Protein AF-A0A1H4HSU6-F1 (afdb_monomer_lite)

Secondary structure (DSSP, 8-state):
--HHHHHHHHHHHHHTT-HHHHHHHHHHH-HHHHHHHHHTS-HHHHHHHHHHS-HHHHHHHHHHS-HHHHHHHH-S--------

Foldseek 3Di:
DDLVVLLVQLVVCLVVLPLPSLVVSCVVVHLQSSLVSLLVDDLVSVVSNLVSYDPVVSVVNVVNHPVVSVVVVVVPDDDDPDDD

Radius of gyration: 14.09 Å; chains: 1; bounding box: 23×26×50 Å

Structure (mmCIF, N/CA/C/O backbone):
data_AF-A0A1H4HSU6-F1
#
_entry.id   AF-A0A1H4HSU6-F1
#
loop_
_atom_site.group_PDB
_atom_site.id
_atom_site.type_symbol
_atom_site.label_atom_id
_atom_site.label_alt_id
_atom_site.label_comp_id
_atom_site.label_asym_id
_atom_site.label_entity_id
_atom_site.label_seq_id
_atom_site.pdbx_PDB_ins_code
_atom_site.Cartn_x
_atom_site.Cartn_y
_atom_site.Cartn_z
_atom_site.occupancy
_atom_site.B_iso_or_equiv
_atom_site.auth_seq_id
_atom_site.auth_comp_id
_atom_site.auth_asym_id
_atom_site.auth_atom_id
_atom_site.pdbx_PDB_model_num
ATOM 1 N N . MET A 1 1 ? 11.239 13.549 -8.884 1.00 46.50 1 MET A N 1
ATOM 2 C CA . MET A 1 1 ? 9.789 13.498 -9.186 1.00 46.50 1 MET A CA 1
ATOM 3 C C . MET A 1 1 ? 9.046 13.106 -7.917 1.00 46.50 1 MET A C 1
ATOM 5 O O . MET A 1 1 ? 9.454 12.172 -7.244 1.00 46.50 1 MET A O 1
ATOM 9 N N . ASN A 1 2 ? 8.067 13.918 -7.515 1.00 60.16 2 ASN A N 1
ATOM 10 C CA . ASN A 1 2 ? 7.650 14.078 -6.119 1.00 60.16 2 ASN A CA 1
ATOM 11 C C . ASN A 1 2 ? 6.653 13.004 -5.658 1.00 60.16 2 ASN A C 1
ATOM 13 O O . ASN A 1 2 ? 5.578 12.893 -6.241 1.00 60.16 2 ASN A O 1
ATOM 17 N N . GLN A 1 3 ? 6.948 12.324 -4.541 1.00 64.56 3 GLN A N 1
ATOM 18 C CA . GLN A 1 3 ? 6.033 11.426 -3.803 1.00 64.56 3 GLN A CA 1
ATOM 19 C C . GLN A 1 3 ? 4.596 11.978 -3.692 1.00 64.56 3 GLN A C 1
ATOM 21 O O . GLN A 1 3 ? 3.628 11.231 -3.778 1.00 64.56 3 GLN A O 1
ATOM 26 N N . LYS A 1 4 ? 4.454 13.306 -3.581 1.00 71.06 4 LYS A N 1
ATOM 27 C CA . LYS A 1 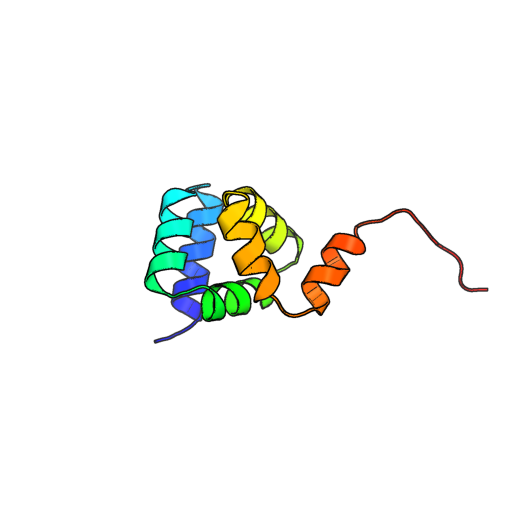4 ? 3.173 14.031 -3.526 1.00 71.06 4 LYS A CA 1
ATOM 28 C C . LYS A 1 4 ? 2.249 13.760 -4.725 1.00 71.06 4 LYS A C 1
ATOM 30 O O . LYS A 1 4 ? 1.032 13.702 -4.550 1.00 71.06 4 LYS A O 1
ATOM 35 N N . HIS A 1 5 ? 2.805 13.596 -5.927 1.00 78.88 5 HIS A N 1
ATOM 36 C CA . HIS A 1 5 ? 2.013 13.331 -7.131 1.00 78.88 5 HIS A CA 1
ATOM 37 C C . HIS A 1 5 ? 1.444 11.910 -7.097 1.00 78.88 5 HIS A C 1
ATOM 39 O O . HIS A 1 5 ? 0.239 11.728 -7.248 1.00 78.88 5 HIS A O 1
ATOM 45 N N . LEU A 1 6 ? 2.283 10.928 -6.748 1.00 79.38 6 LEU A N 1
ATOM 46 C CA . LEU A 1 6 ? 1.857 9.546 -6.530 1.00 79.38 6 LEU A CA 1
ATOM 47 C C . LEU A 1 6 ? 0.764 9.454 -5.456 1.00 79.38 6 LEU A C 1
ATOM 49 O O . LEU A 1 6 ? -0.258 8.821 -5.698 1.00 79.38 6 LEU A O 1
ATOM 53 N N . SER A 1 7 ? 0.919 10.131 -4.313 1.00 80.12 7 SER A N 1
ATOM 54 C CA . SER A 1 7 ? -0.107 10.166 -3.261 1.00 80.12 7 SER A CA 1
ATOM 55 C C . SER A 1 7 ? -1.448 10.713 -3.773 1.00 80.12 7 SER A C 1
ATOM 57 O O . SER A 1 7 ? -2.506 10.180 -3.449 1.00 80.12 7 SER A O 1
ATOM 59 N N . THR A 1 8 ? -1.422 11.763 -4.593 1.00 83.81 8 THR A N 1
ATOM 60 C CA . THR A 1 8 ? -2.644 12.384 -5.130 1.00 83.81 8 THR A CA 1
ATOM 61 C C . THR A 1 8 ? -3.352 11.462 -6.126 1.00 83.81 8 THR A C 1
ATOM 63 O O . THR A 1 8 ? -4.566 11.259 -6.024 1.00 83.81 8 THR A O 1
ATOM 66 N N . CYS A 1 9 ? -2.596 10.834 -7.031 1.00 83.38 9 CYS A N 1
ATOM 67 C CA . CYS A 1 9 ? -3.130 9.849 -7.971 1.00 83.38 9 CYS A CA 1
ATOM 68 C C . CYS A 1 9 ? -3.672 8.607 -7.253 1.00 83.38 9 CYS A C 1
ATOM 70 O O . CYS A 1 9 ? -4.775 8.162 -7.564 1.00 83.38 9 CYS A O 1
ATOM 72 N N . LEU A 1 10 ? -2.960 8.092 -6.241 1.00 81.44 10 LEU A N 1
ATOM 73 C CA . LEU A 1 10 ? -3.448 6.987 -5.410 1.00 81.44 10 LEU A CA 1
ATOM 74 C C . LEU A 1 10 ? -4.769 7.354 -4.740 1.00 81.44 10 LEU A C 1
ATOM 76 O O . LEU A 1 10 ? -5.693 6.552 -4.742 1.00 81.44 10 LEU A O 1
ATOM 80 N N . ARG A 1 11 ? -4.877 8.560 -4.173 1.00 82.56 11 ARG A N 1
ATOM 81 C CA . ARG A 1 11 ? -6.071 8.962 -3.420 1.00 82.56 11 ARG A CA 1
ATOM 82 C C . ARG A 1 11 ? -7.285 9.021 -4.337 1.00 82.56 11 ARG A C 1
ATOM 84 O O . ARG A 1 11 ? -8.345 8.543 -3.953 1.00 82.56 11 ARG A O 1
ATOM 91 N N . SER A 1 12 ? -7.103 9.556 -5.540 1.00 85.94 12 SER A N 1
ATOM 92 C CA . SER A 1 12 ? -8.150 9.601 -6.562 1.00 85.94 12 SER A CA 1
ATOM 93 C C . SER A 1 12 ? -8.539 8.189 -7.002 1.00 85.94 12 SER A C 1
ATOM 95 O O . SER A 1 12 ? -9.713 7.838 -6.965 1.00 85.94 12 SER A O 1
ATOM 97 N N . ALA A 1 13 ? -7.559 7.322 -7.276 1.00 85.06 13 ALA A N 1
ATOM 98 C CA . ALA A 1 13 ? -7.814 5.933 -7.651 1.00 85.06 13 ALA A CA 1
ATOM 99 C C . ALA A 1 13 ? -8.527 5.125 -6.547 1.00 85.06 13 ALA A C 1
ATOM 101 O O . ALA A 1 13 ? -9.360 4.275 -6.860 1.00 85.06 13 ALA A O 1
ATOM 102 N N . LEU A 1 14 ? -8.236 5.391 -5.267 1.00 82.12 14 LEU A N 1
ATOM 103 C CA . LEU A 1 14 ? -8.952 4.800 -4.131 1.00 82.12 14 LEU A CA 1
ATOM 104 C C . LEU A 1 14 ? -10.370 5.362 -3.990 1.00 82.12 14 LEU A C 1
ATOM 106 O O . LEU A 1 14 ? -11.307 4.590 -3.803 1.00 82.12 14 LEU A O 1
ATOM 110 N N . ALA A 1 15 ? -10.540 6.682 -4.118 1.00 84.12 15 ALA A N 1
ATOM 111 C CA . ALA A 1 15 ? -11.847 7.334 -4.051 1.00 84.12 15 ALA A CA 1
ATOM 112 C C . ALA A 1 15 ? -12.786 6.829 -5.158 1.00 84.12 15 ALA A C 1
ATOM 114 O O . ALA A 1 15 ? -13.949 6.532 -4.901 1.00 84.12 15 ALA A O 1
ATOM 115 N N . GLU A 1 16 ? -12.256 6.647 -6.367 1.00 86.56 16 GLU A N 1
ATOM 116 C CA . GLU A 1 16 ? -12.975 6.064 -7.501 1.00 86.56 16 GLU A CA 1
ATOM 117 C C . GLU A 1 16 ? -13.035 4.526 -7.462 1.00 86.56 16 GLU A C 1
ATOM 119 O O . GLU A 1 16 ? -13.604 3.912 -8.364 1.00 86.56 16 GLU A O 1
ATOM 124 N N . ARG A 1 17 ? -12.427 3.886 -6.451 1.00 79.69 17 ARG A N 1
ATOM 125 C CA . ARG A 1 17 ? -12.304 2.424 -6.315 1.00 79.69 17 ARG A CA 1
ATOM 126 C C . ARG A 1 17 ? -11.851 1.741 -7.611 1.00 79.69 17 ARG A C 1
ATOM 128 O O . ARG A 1 17 ? -12.400 0.714 -8.005 1.00 79.69 17 ARG A O 1
ATOM 135 N N . ARG A 1 18 ? -10.837 2.301 -8.280 1.00 83.69 18 ARG A N 1
ATOM 136 C CA . ARG A 1 18 ? -10.281 1.788 -9.543 1.00 83.69 18 ARG A CA 1
ATOM 137 C C . ARG A 1 18 ? -9.043 0.918 -9.293 1.00 83.69 18 ARG A C 1
ATOM 139 O O . ARG A 1 18 ? -7.921 1.429 -9.341 1.00 83.69 18 ARG A O 1
ATOM 146 N N . PRO A 1 19 ? -9.186 -0.409 -9.110 1.00 80.06 19 PRO A N 1
ATOM 147 C CA . PRO A 1 19 ? -8.044 -1.295 -8.875 1.00 80.06 19 PRO A CA 1
ATOM 148 C C . PRO A 1 19 ? -7.069 -1.330 -10.060 1.00 80.06 19 PRO A C 1
ATOM 150 O O . PRO A 1 19 ? -5.872 -1.520 -9.860 1.00 80.06 19 PRO A O 1
ATOM 153 N N . ALA A 1 20 ? -7.553 -1.101 -11.287 1.00 83.56 20 ALA A N 1
ATOM 154 C CA . ALA A 1 20 ? -6.713 -1.023 -12.481 1.00 83.56 20 ALA A CA 1
ATOM 155 C C . ALA A 1 20 ? -5.726 0.156 -12.416 1.00 83.56 20 ALA A C 1
ATOM 157 O O . ALA A 1 20 ? -4.533 -0.045 -12.617 1.00 83.56 20 ALA A O 1
ATOM 158 N N . ALA A 1 21 ? -6.199 1.349 -12.039 1.00 85.44 21 ALA A N 1
ATOM 159 C CA . ALA A 1 21 ? -5.361 2.542 -11.908 1.00 85.44 21 ALA A CA 1
ATOM 160 C C . ALA A 1 21 ? -4.344 2.408 -10.763 1.00 85.44 21 ALA A C 1
ATOM 162 O O . ALA A 1 21 ? -3.180 2.768 -10.918 1.00 85.44 21 ALA A O 1
ATOM 163 N N . VAL A 1 22 ? -4.750 1.820 -9.628 1.00 82.00 22 VAL A N 1
ATOM 164 C CA . VAL A 1 22 ? -3.825 1.501 -8.522 1.00 82.00 22 VAL A CA 1
ATOM 165 C C . VAL A 1 22 ? -2.738 0.529 -8.986 1.00 82.00 22 VAL A C 1
ATOM 167 O O . VAL A 1 22 ? -1.574 0.671 -8.612 1.00 82.00 22 VAL A O 1
ATOM 170 N N . ARG A 1 23 ? -3.104 -0.453 -9.820 1.00 81.44 23 ARG A N 1
ATOM 171 C CA . ARG A 1 23 ? -2.161 -1.433 -10.359 1.00 81.44 23 ARG A CA 1
ATOM 172 C C . ARG A 1 23 ? -1.171 -0.801 -11.329 1.00 81.44 23 ARG A C 1
ATOM 174 O O . ARG A 1 23 ? 0.010 -1.092 -11.195 1.00 81.44 23 ARG A O 1
ATOM 181 N N . GLU A 1 24 ? -1.634 0.059 -12.231 1.00 85.06 24 GLU A N 1
ATOM 182 C CA . GLU A 1 24 ? -0.780 0.824 -13.151 1.00 85.06 24 GLU A CA 1
ATOM 183 C C . GLU A 1 24 ? 0.192 1.730 -12.395 1.00 85.06 24 GLU A C 1
ATOM 185 O O . GLU A 1 24 ? 1.385 1.712 -12.670 1.00 85.06 24 GLU A O 1
ATOM 190 N N . LEU A 1 25 ? -0.282 2.450 -11.372 1.00 82.12 25 LEU A N 1
ATOM 191 C CA . LEU A 1 25 ? 0.578 3.282 -10.523 1.00 82.12 25 LEU A CA 1
ATOM 192 C C . LEU A 1 25 ? 1.661 2.455 -9.820 1.00 82.12 25 LEU A C 1
ATOM 194 O O . LEU A 1 25 ? 2.805 2.893 -9.722 1.00 82.12 25 LEU A O 1
ATOM 198 N N . LEU A 1 26 ? 1.311 1.261 -9.340 1.00 81.19 26 LEU A N 1
ATOM 199 C CA . LEU A 1 26 ? 2.255 0.349 -8.698 1.00 81.19 26 LEU A CA 1
ATOM 200 C C . LEU A 1 26 ? 3.254 -0.261 -9.690 1.00 81.19 26 LEU A C 1
ATOM 202 O O . LEU A 1 26 ? 4.404 -0.473 -9.321 1.00 81.19 26 LEU A O 1
ATOM 206 N N . ASP A 1 27 ? 2.828 -0.540 -10.920 1.00 83.88 27 ASP A N 1
ATOM 207 C CA . ASP A 1 27 ? 3.690 -1.041 -11.996 1.00 83.88 27 ASP A CA 1
ATOM 208 C C . ASP A 1 27 ? 4.678 0.039 -12.461 1.00 83.88 27 ASP A C 1
ATOM 210 O O . ASP A 1 27 ? 5.878 -0.200 -12.551 1.00 83.88 27 ASP A O 1
ATOM 214 N N . HIS A 1 28 ? 4.175 1.261 -12.646 1.00 85.38 28 HIS A N 1
ATOM 215 C CA . HIS A 1 28 ? 4.929 2.398 -13.161 1.00 85.38 28 HIS A CA 1
ATOM 216 C C . HIS A 1 28 ? 5.924 2.972 -12.144 1.00 85.38 28 HIS A C 1
ATOM 218 O O . HIS A 1 28 ? 7.048 3.317 -12.499 1.00 85.38 28 HIS A O 1
ATOM 224 N N . HIS A 1 29 ? 5.530 3.090 -10.871 1.00 82.00 29 HIS A N 1
ATOM 225 C CA . HIS A 1 29 ? 6.400 3.642 -9.826 1.00 82.00 29 HIS A CA 1
ATOM 226 C C . HIS A 1 29 ? 7.172 2.575 -9.045 1.00 82.00 29 HIS A C 1
ATOM 228 O O . HIS A 1 29 ? 8.202 2.883 -8.448 1.00 82.00 29 HIS A O 1
ATOM 234 N N . GLY A 1 30 ? 6.695 1.331 -9.033 1.00 80.62 30 GLY A N 1
ATOM 235 C CA . GLY A 1 30 ? 7.283 0.240 -8.267 1.00 80.62 30 GLY A CA 1
ATOM 236 C C . GLY A 1 30 ? 6.778 0.140 -6.822 1.00 80.62 30 GLY A C 1
ATOM 237 O O . GLY A 1 30 ? 6.176 1.050 -6.247 1.00 80.62 30 GLY A O 1
ATOM 238 N N . LEU A 1 31 ? 7.054 -1.012 -6.206 1.00 81.50 31 LEU A N 1
ATOM 239 C CA . LEU A 1 31 ? 6.529 -1.402 -4.890 1.00 81.50 31 LEU A CA 1
ATOM 240 C C . LEU A 1 31 ? 7.043 -0.536 -3.729 1.00 81.50 31 LEU A C 1
ATOM 242 O O . LEU A 1 31 ? 6.294 -0.257 -2.797 1.00 81.50 31 LEU A O 1
ATOM 246 N N . VAL A 1 32 ? 8.309 -0.116 -3.773 1.00 80.12 32 VAL A N 1
ATOM 247 C CA . VAL A 1 32 ? 8.978 0.617 -2.682 1.00 80.12 32 VAL A CA 1
ATOM 248 C C . VAL A 1 32 ? 8.415 2.034 -2.484 1.00 80.12 32 VAL A C 1
ATOM 250 O O . VAL A 1 32 ? 7.962 2.331 -1.375 1.00 80.12 32 VAL A O 1
ATOM 253 N N . PRO A 1 33 ? 8.375 2.917 -3.505 1.00 79.88 33 PRO A N 1
ATOM 254 C CA . PRO A 1 33 ? 7.800 4.254 -3.337 1.00 79.88 33 PRO A CA 1
ATOM 255 C C . PRO A 1 33 ? 6.294 4.202 -3.065 1.00 79.88 33 PRO A C 1
ATOM 257 O O . PRO A 1 33 ? 5.791 5.015 -2.290 1.00 79.88 33 PRO A O 1
ATOM 260 N N . PHE A 1 34 ? 5.592 3.203 -3.612 1.00 81.56 34 PHE A N 1
ATOM 261 C CA . PHE A 1 34 ? 4.183 2.944 -3.320 1.00 81.56 34 PHE A CA 1
ATOM 262 C C . PHE A 1 34 ? 3.955 2.600 -1.840 1.00 81.56 34 PHE A C 1
ATOM 264 O O . PHE A 1 34 ? 3.123 3.224 -1.180 1.00 81.56 34 PHE A O 1
ATOM 271 N N . ALA A 1 35 ? 4.726 1.656 -1.289 1.00 80.94 35 ALA A N 1
ATOM 272 C CA . ALA A 1 35 ? 4.656 1.287 0.124 1.00 80.94 35 ALA A CA 1
ATOM 273 C C . ALA A 1 35 ? 5.037 2.460 1.041 1.00 80.94 35 ALA A C 1
ATOM 275 O O . ALA A 1 35 ? 4.379 2.680 2.054 1.00 80.94 35 ALA A O 1
ATOM 276 N N . SER A 1 36 ? 6.051 3.246 0.668 1.00 80.00 36 SER A N 1
ATOM 277 C CA . SER A 1 36 ? 6.463 4.442 1.413 1.00 80.00 36 SER A CA 1
ATOM 278 C C . SER A 1 36 ? 5.387 5.537 1.406 1.00 80.00 36 SER A C 1
ATOM 280 O O . SER A 1 36 ? 5.118 6.142 2.441 1.00 80.00 36 SER A O 1
ATOM 282 N N . ALA A 1 37 ? 4.714 5.759 0.274 1.00 80.25 37 ALA A N 1
ATOM 283 C CA . ALA A 1 37 ? 3.615 6.719 0.187 1.00 80.25 37 ALA A CA 1
ATOM 284 C C . ALA A 1 37 ? 2.379 6.266 0.977 1.00 80.25 37 ALA A C 1
ATOM 286 O O . ALA A 1 37 ? 1.740 7.091 1.626 1.00 80.25 37 ALA A O 1
ATOM 287 N N . LEU A 1 38 ? 2.075 4.963 0.965 1.00 78.50 38 LEU A N 1
ATOM 288 C CA . LEU A 1 38 ? 1.048 4.379 1.828 1.00 78.50 38 LEU A CA 1
ATOM 289 C C . LEU A 1 38 ? 1.420 4.486 3.307 1.00 78.50 38 LEU A C 1
ATOM 291 O O . LEU A 1 38 ? 0.544 4.721 4.131 1.00 78.50 38 LEU A O 1
ATOM 295 N N . ALA A 1 39 ? 2.702 4.354 3.651 1.00 76.56 39 ALA A N 1
ATOM 296 C CA . ALA A 1 39 ? 3.150 4.453 5.034 1.00 76.56 39 ALA A CA 1
ATOM 297 C C . ALA A 1 39 ? 2.971 5.851 5.641 1.00 76.56 39 ALA A C 1
ATOM 299 O O . ALA A 1 39 ? 2.881 5.984 6.857 1.00 76.56 39 ALA A O 1
ATOM 300 N N . ALA A 1 40 ? 2.872 6.885 4.803 1.00 79.12 40 ALA A N 1
ATOM 301 C CA . ALA A 1 40 ? 2.531 8.237 5.233 1.00 79.12 40 ALA A CA 1
ATOM 302 C C . ALA A 1 40 ? 1.025 8.430 5.507 1.00 79.12 40 ALA A C 1
ATOM 304 O O . ALA A 1 40 ? 0.612 9.517 5.912 1.00 79.12 40 ALA A O 1
ATOM 305 N N . TRP A 1 41 ? 0.183 7.430 5.227 1.00 79.56 41 TRP A N 1
ATOM 306 C CA . TRP A 1 41 ? -1.273 7.508 5.360 1.00 79.56 41 TRP A CA 1
ATOM 307 C C . TRP A 1 41 ? -1.784 6.703 6.553 1.00 79.56 41 TRP A C 1
ATOM 309 O O . TRP A 1 41 ? -1.108 5.822 7.075 1.00 79.56 41 TRP A O 1
ATOM 319 N N . SER A 1 42 ? -3.017 6.991 6.982 1.00 76.75 42 SER A N 1
ATOM 320 C CA . SER A 1 42 ? -3.644 6.272 8.091 1.00 76.75 42 SER A CA 1
ATOM 321 C C . SER A 1 42 ? -3.791 4.776 7.781 1.00 76.75 42 SER A C 1
ATOM 323 O O . SER A 1 42 ? -4.150 4.417 6.653 1.00 76.75 42 SER A O 1
ATOM 325 N N . PRO A 1 43 ? -3.643 3.894 8.784 1.00 73.56 43 PRO A N 1
ATOM 326 C CA . PRO A 1 43 ? -3.693 2.444 8.592 1.00 73.56 43 PRO A CA 1
ATOM 327 C C . PRO A 1 43 ? -5.010 1.956 7.976 1.00 73.56 43 PRO A C 1
ATOM 329 O O . PRO A 1 43 ? -5.018 0.994 7.211 1.00 73.56 43 PRO A O 1
ATOM 332 N N . ARG A 1 44 ? -6.124 2.665 8.216 1.00 76.12 44 ARG A N 1
ATOM 333 C CA . ARG A 1 44 ? -7.416 2.391 7.563 1.00 76.12 44 ARG A CA 1
ATOM 334 C C . ARG A 1 44 ? -7.362 2.557 6.043 1.00 76.12 44 ARG A C 1
ATOM 336 O O . ARG A 1 44 ? -7.875 1.708 5.324 1.00 76.12 44 ARG A O 1
ATOM 343 N N . VAL A 1 45 ? -6.714 3.615 5.554 1.00 77.69 45 VAL A N 1
ATOM 344 C CA . VAL A 1 45 ? -6.570 3.878 4.112 1.00 77.69 45 VAL A CA 1
ATOM 345 C C . VAL A 1 45 ? -5.615 2.866 3.485 1.00 77.69 45 VAL A C 1
ATOM 347 O O . VAL A 1 45 ? -5.877 2.357 2.399 1.00 77.69 45 VAL A O 1
ATOM 350 N N . VAL A 1 46 ? -4.542 2.502 4.196 1.00 78.94 46 VAL A N 1
ATOM 351 C CA . VAL A 1 46 ? -3.648 1.412 3.778 1.00 78.94 46 VAL A CA 1
ATOM 352 C C . VAL A 1 46 ? -4.419 0.097 3.683 1.00 78.94 46 VAL A C 1
ATOM 354 O O . VAL A 1 46 ? -4.263 -0.652 2.719 1.00 78.94 46 VAL A O 1
ATOM 357 N N . ALA A 1 47 ? -5.286 -0.189 4.653 1.00 78.75 47 ALA A N 1
ATOM 358 C CA . ALA A 1 47 ? -6.088 -1.397 4.656 1.00 78.75 47 ALA A CA 1
ATOM 359 C C . ALA A 1 47 ? -7.077 -1.462 3.483 1.00 78.75 47 ALA A C 1
ATOM 361 O O . ALA A 1 47 ? -7.190 -2.534 2.884 1.00 78.75 47 ALA A O 1
ATOM 362 N N . ASP A 1 48 ? -7.725 -0.341 3.157 1.00 80.44 48 ASP A N 1
ATOM 363 C CA . ASP A 1 48 ? -8.638 -0.182 2.019 1.00 80.44 48 ASP A CA 1
ATOM 364 C C . ASP A 1 48 ? -7.905 -0.356 0.679 1.00 80.44 48 ASP A C 1
ATOM 366 O O . ASP A 1 48 ? -8.273 -1.208 -0.131 1.00 80.44 48 ASP A O 1
ATOM 370 N N . ALA A 1 49 ? -6.762 0.317 0.509 1.00 77.94 49 ALA A N 1
ATOM 371 C CA . ALA A 1 49 ? -5.910 0.168 -0.669 1.00 77.94 49 ALA A CA 1
ATOM 372 C C . ALA A 1 49 ? -5.458 -1.283 -0.886 1.00 77.94 49 ALA A C 1
ATOM 374 O O . ALA A 1 49 ? -5.538 -1.815 -1.994 1.00 77.94 49 ALA A O 1
ATOM 375 N N . LEU A 1 50 ? -5.034 -1.958 0.187 1.00 78.94 50 LEU A N 1
ATOM 376 C CA . LEU A 1 50 ? -4.665 -3.375 0.157 1.00 78.94 50 LEU A CA 1
ATOM 377 C C . LEU A 1 50 ? -5.859 -4.310 -0.090 1.00 78.94 50 LEU A C 1
ATOM 379 O O . LEU A 1 50 ? -5.637 -5.473 -0.424 1.00 78.94 50 LEU A O 1
ATOM 383 N N . SER A 1 51 ? -7.097 -3.857 0.121 1.00 81.69 51 SER A N 1
ATOM 3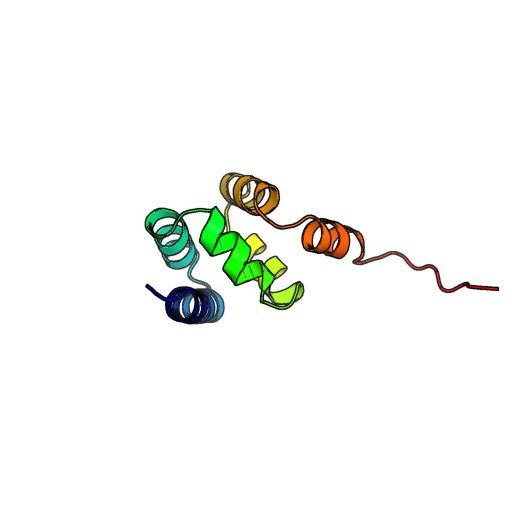84 C CA . SER A 1 51 ? -8.314 -4.623 -0.178 1.00 81.69 51 SER A CA 1
ATOM 385 C C . SER A 1 51 ? -8.706 -4.536 -1.653 1.00 81.69 51 SER A C 1
ATOM 387 O O . SER A 1 51 ? -9.334 -5.454 -2.169 1.00 81.69 51 SER A O 1
ATOM 389 N N . LEU A 1 52 ? -8.316 -3.456 -2.334 1.00 79.56 52 LEU A N 1
ATOM 390 C CA . LEU A 1 52 ? -8.510 -3.281 -3.777 1.00 79.56 52 LEU A CA 1
ATOM 391 C C . LEU A 1 52 ? -7.440 -4.011 -4.608 1.00 79.56 52 LEU A C 1
ATOM 393 O O . LEU A 1 52 ? -7.615 -4.227 -5.807 1.00 79.56 52 LEU A O 1
ATOM 397 N N . LEU A 1 53 ? -6.322 -4.396 -3.986 1.00 77.75 53 LEU A N 1
ATOM 398 C CA . LEU A 1 53 ? -5.241 -5.142 -4.625 1.00 77.75 53 LEU A CA 1
ATOM 399 C C . LEU A 1 53 ? -5.497 -6.660 -4.580 1.00 77.75 53 LEU A C 1
ATOM 401 O O . LEU A 1 53 ? -5.903 -7.188 -3.544 1.00 77.75 53 LEU A O 1
ATOM 405 N N . PRO A 1 54 ? -5.169 -7.403 -5.656 1.00 77.38 54 PRO A N 1
ATOM 406 C CA . PRO A 1 54 ? -5.205 -8.858 -5.626 1.00 77.38 54 PRO A CA 1
ATOM 407 C C . PRO A 1 54 ? -4.185 -9.415 -4.615 1.00 77.38 54 PRO A C 1
ATOM 409 O O . PRO A 1 54 ? -3.122 -8.811 -4.412 1.00 77.38 54 PRO A O 1
ATOM 412 N N . PRO A 1 55 ? -4.455 -10.595 -4.023 1.00 75.69 55 PRO A N 1
ATOM 413 C CA . PRO A 1 55 ? -3.672 -11.152 -2.917 1.00 75.69 55 PRO A CA 1
ATOM 414 C C . PRO A 1 55 ? -2.178 -11.282 -3.238 1.00 75.69 55 PRO A C 1
ATOM 416 O O . PRO A 1 55 ? -1.339 -10.987 -2.391 1.00 75.69 55 PRO A O 1
ATOM 419 N N . VAL A 1 56 ? -1.825 -11.611 -4.485 1.00 77.56 56 VAL A N 1
ATOM 420 C CA . VAL A 1 56 ? -0.425 -11.716 -4.928 1.00 77.56 56 VAL A CA 1
ATOM 421 C C . VAL A 1 56 ? 0.345 -10.392 -4.811 1.00 77.56 56 VAL A C 1
ATOM 423 O O . VAL A 1 56 ? 1.468 -10.366 -4.304 1.00 77.56 56 VAL A O 1
ATOM 426 N N . ARG A 1 57 ? -0.263 -9.266 -5.217 1.00 76.81 57 ARG A N 1
ATOM 427 C CA . ARG A 1 57 ? 0.373 -7.937 -5.151 1.00 76.81 57 ARG A CA 1
ATOM 428 C C . ARG A 1 57 ? 0.321 -7.380 -3.731 1.00 76.81 57 ARG A C 1
ATOM 430 O O . ARG A 1 57 ? 1.278 -6.753 -3.287 1.00 76.81 57 ARG A O 1
ATOM 437 N N . ARG A 1 58 ? -0.747 -7.680 -2.987 1.00 80.56 58 ARG A N 1
ATOM 438 C CA . ARG A 1 58 ? -0.888 -7.330 -1.570 1.00 80.56 58 ARG A CA 1
ATOM 439 C C . ARG A 1 58 ? 0.274 -7.867 -0.729 1.00 80.56 58 ARG A C 1
ATOM 441 O O . ARG A 1 58 ? 0.872 -7.104 0.024 1.00 80.56 58 ARG A O 1
ATOM 448 N N . SER A 1 59 ? 0.636 -9.140 -0.893 1.00 77.38 59 SER A N 1
ATOM 449 C CA . SER A 1 59 ? 1.764 -9.760 -0.180 1.00 77.38 59 SER A CA 1
ATOM 450 C C . SER A 1 59 ? 3.105 -9.112 -0.529 1.00 77.38 59 SER A C 1
ATOM 452 O O . SER A 1 59 ? 3.966 -8.956 0.335 1.00 77.38 59 SER A O 1
ATOM 454 N N . ALA A 1 60 ? 3.292 -8.704 -1.788 1.00 80.44 60 ALA A N 1
ATOM 455 C CA . ALA A 1 60 ? 4.488 -7.983 -2.211 1.00 80.44 60 ALA A CA 1
ATOM 456 C C . ALA A 1 60 ? 4.575 -6.600 -1.543 1.00 80.44 60 ALA A C 1
ATOM 458 O O . ALA A 1 60 ? 5.591 -6.291 -0.928 1.00 80.44 60 ALA A O 1
ATOM 459 N N . VAL A 1 61 ? 3.496 -5.810 -1.570 1.00 78.94 61 VAL A N 1
ATOM 460 C CA . VAL A 1 61 ? 3.450 -4.487 -0.916 1.00 78.94 61 VAL A CA 1
ATOM 461 C C . VAL A 1 61 ? 3.643 -4.609 0.598 1.00 78.94 61 VAL A C 1
ATOM 463 O O . VAL A 1 61 ? 4.411 -3.846 1.177 1.00 78.94 61 VAL A O 1
ATOM 466 N N . LEU A 1 62 ? 3.021 -5.604 1.241 1.00 75.06 62 LEU A N 1
ATOM 467 C CA . LEU A 1 62 ? 3.198 -5.878 2.672 1.00 75.06 62 LEU A CA 1
ATOM 468 C C . LEU A 1 62 ? 4.655 -6.168 3.038 1.00 75.06 62 LEU A C 1
ATOM 470 O O . LEU A 1 62 ? 5.126 -5.658 4.052 1.00 75.06 62 LEU A O 1
ATOM 474 N N . ARG A 1 63 ? 5.394 -6.910 2.203 1.00 78.88 63 ARG A N 1
ATOM 475 C CA . ARG A 1 63 ? 6.832 -7.163 2.412 1.00 78.88 63 ARG A CA 1
ATOM 476 C C . ARG A 1 63 ? 7.701 -5.907 2.307 1.00 78.88 63 ARG A C 1
ATOM 478 O O . ARG A 1 63 ? 8.785 -5.896 2.885 1.00 78.88 63 ARG A O 1
ATOM 485 N N . HIS A 1 64 ? 7.227 -4.865 1.629 1.00 78.25 64 HIS A N 1
ATOM 486 C CA . HIS A 1 64 ? 7.919 -3.578 1.511 1.00 78.25 64 HIS A CA 1
ATOM 487 C C . HIS A 1 64 ? 7.417 -2.509 2.493 1.00 78.25 64 HIS A C 1
ATOM 489 O O . HIS A 1 64 ? 8.092 -1.502 2.687 1.00 78.25 64 HIS A O 1
ATOM 495 N N . LEU A 1 65 ? 6.266 -2.717 3.139 1.00 73.75 65 LEU A N 1
ATOM 496 C CA . LEU A 1 65 ? 5.778 -1.839 4.204 1.00 73.75 65 LEU A CA 1
ATOM 497 C C . LEU A 1 65 ? 6.674 -1.958 5.452 1.00 73.75 65 LEU A C 1
ATOM 499 O O . LEU A 1 65 ? 7.060 -3.080 5.805 1.00 73.75 65 LEU A O 1
ATOM 503 N N . PRO A 1 66 ? 6.979 -0.838 6.136 1.00 66.12 66 PRO A N 1
ATOM 504 C CA . PRO A 1 66 ? 7.716 -0.851 7.393 1.00 66.12 66 PRO A CA 1
ATOM 505 C C . PRO A 1 66 ? 6.935 -1.617 8.464 1.00 66.12 66 PRO A C 1
ATOM 507 O O . PRO A 1 66 ? 5.703 -1.575 8.506 1.00 66.12 66 PRO A O 1
ATOM 510 N N . SER A 1 67 ? 7.664 -2.316 9.334 1.00 62.06 67 SER A N 1
ATOM 511 C CA . SER A 1 67 ? 7.116 -3.268 10.308 1.00 62.06 67 SER A CA 1
ATOM 512 C C . SER A 1 67 ? 5.987 -2.683 11.163 1.00 62.06 67 SER A C 1
ATOM 514 O O . SER A 1 67 ? 4.996 -3.365 11.380 1.00 62.06 67 SER A O 1
ATOM 516 N N . ALA A 1 68 ? 6.057 -1.399 11.529 1.00 59.09 68 ALA A N 1
ATOM 517 C CA . ALA A 1 68 ? 5.035 -0.711 12.326 1.00 59.09 68 ALA A CA 1
ATOM 518 C C . ALA A 1 68 ? 3.602 -0.807 11.752 1.00 59.09 68 ALA A C 1
ATOM 520 O O . ALA A 1 68 ? 2.645 -0.931 12.507 1.00 59.09 68 ALA A O 1
ATOM 521 N N . LEU A 1 69 ? 3.437 -0.811 10.423 1.00 62.78 69 LEU A N 1
ATOM 522 C CA . LEU A 1 69 ? 2.119 -0.954 9.780 1.00 62.78 69 LEU A CA 1
ATOM 523 C C . LEU A 1 69 ? 1.659 -2.410 9.651 1.00 62.78 69 LEU A C 1
ATOM 525 O O . LEU A 1 69 ? 0.468 -2.666 9.466 1.00 62.78 69 LEU A O 1
ATOM 529 N N . ARG A 1 70 ? 2.589 -3.368 9.729 1.00 61.75 70 ARG A N 1
ATOM 530 C CA . ARG A 1 70 ? 2.250 -4.798 9.795 1.00 61.75 70 ARG A CA 1
ATOM 531 C C . ARG A 1 70 ? 1.676 -5.133 11.167 1.00 61.75 70 ARG A C 1
ATOM 533 O O . ARG A 1 70 ? 0.644 -5.793 11.236 1.00 61.75 70 ARG A O 1
ATOM 540 N N . GLU A 1 71 ? 2.302 -4.597 12.211 1.00 55.62 71 GLU A N 1
ATOM 541 C CA . GLU A 1 71 ? 1.880 -4.763 13.601 1.00 55.62 71 GLU A CA 1
ATOM 542 C C . GLU A 1 71 ? 0.529 -4.081 13.864 1.00 55.62 71 GLU A C 1
ATOM 544 O O . GLU A 1 71 ? -0.314 -4.651 14.542 1.00 55.62 71 GLU A O 1
ATOM 549 N N . ASP A 1 72 ? 0.250 -2.916 13.267 1.00 55.03 72 ASP A N 1
ATOM 550 C CA . ASP A 1 72 ? -1.046 -2.230 13.427 1.00 55.03 72 ASP A CA 1
ATOM 551 C C . ASP A 1 72 ? -2.232 -3.043 12.861 1.00 55.03 72 ASP A C 1
ATOM 553 O O . ASP A 1 72 ? -3.299 -3.112 13.470 1.00 55.03 72 ASP A O 1
ATOM 557 N N . ARG A 1 73 ? -2.029 -3.773 11.750 1.00 52.34 73 ARG A N 1
ATOM 558 C CA . ARG A 1 73 ? -3.031 -4.725 11.228 1.00 52.34 73 ARG A CA 1
ATOM 559 C C . ARG A 1 73 ? -3.211 -5.965 12.109 1.00 52.34 73 ARG A C 1
ATOM 561 O O . ARG A 1 73 ? -4.266 -6.587 12.022 1.00 52.34 73 ARG A O 1
ATOM 568 N N . LEU A 1 74 ? -2.214 -6.327 12.915 1.00 48.06 74 LEU A N 1
ATOM 569 C CA . LEU A 1 74 ? -2.338 -7.340 13.970 1.00 48.06 74 LEU A CA 1
ATOM 570 C C . LEU A 1 74 ? -2.969 -6.743 15.241 1.00 48.06 74 LEU A C 1
ATOM 572 O O . LEU A 1 74 ? -3.623 -7.458 15.993 1.00 48.06 74 LEU A O 1
ATOM 576 N N . CYS A 1 75 ? -2.835 -5.430 15.443 1.00 43.88 75 CYS A N 1
ATOM 577 C CA . CYS A 1 75 ? -3.339 -4.705 16.605 1.00 43.88 75 CYS A CA 1
ATOM 578 C C . CYS A 1 75 ? -4.809 -4.269 16.474 1.00 43.88 75 CYS A C 1
ATOM 580 O O . CYS A 1 75 ? -5.380 -3.733 17.422 1.00 43.88 75 CYS A O 1
ATOM 582 N N . VAL A 1 76 ? -5.494 -4.574 15.363 1.00 46.25 76 VAL A N 1
ATOM 583 C CA . VAL A 1 76 ? -6.964 -4.456 15.278 1.00 46.25 76 VAL A CA 1
ATOM 584 C C . VAL A 1 76 ? -7.682 -5.654 15.956 1.00 46.25 76 VAL A C 1
ATOM 586 O O . VAL A 1 76 ? -8.557 -6.290 15.386 1.00 46.25 76 VAL A O 1
ATOM 589 N N . GLN A 1 77 ? -7.263 -5.881 17.212 1.00 44.38 77 GLN A N 1
ATOM 590 C CA . GLN A 1 77 ? -7.893 -6.406 18.445 1.00 44.38 77 GLN A CA 1
ATOM 591 C C . GLN A 1 77 ? -8.414 -7.861 18.542 1.00 44.38 77 GLN A C 1
ATOM 593 O O . GLN A 1 77 ? -9.084 -8.366 17.646 1.00 44.38 77 GLN A O 1
ATOM 598 N N . PRO A 1 78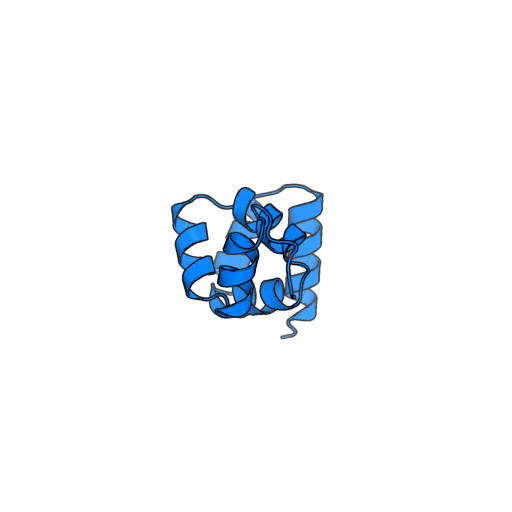 ? -8.193 -8.508 19.710 1.00 37.50 78 PRO A N 1
ATOM 599 C CA . PRO A 1 78 ? -9.176 -8.393 20.795 1.00 37.50 78 PRO A CA 1
ATOM 600 C C . PRO A 1 78 ? -8.563 -7.907 22.123 1.00 37.50 78 PRO A C 1
ATOM 602 O O . PRO A 1 78 ? -7.360 -7.981 22.341 1.00 37.50 78 PRO A O 1
ATOM 605 N N . GLY A 1 79 ? -9.412 -7.338 22.980 1.00 47.50 79 GLY A N 1
ATOM 606 C CA . GLY A 1 79 ? -9.049 -6.456 24.089 1.00 47.50 79 GLY A CA 1
ATOM 607 C C . GLY A 1 79 ? -7.969 -6.933 25.064 1.00 47.50 79 GLY A C 1
ATOM 608 O O . GLY A 1 79 ? -7.878 -8.096 25.429 1.00 47.50 79 GLY A O 1
ATOM 609 N N . THR A 1 80 ? -7.221 -5.974 25.600 1.00 45.34 80 THR A N 1
ATOM 610 C CA . THR A 1 80 ? -6.739 -6.022 26.985 1.00 45.34 80 THR A CA 1
ATOM 611 C C . THR A 1 80 ? -6.666 -4.587 27.484 1.00 45.34 80 THR A C 1
ATOM 613 O O . THR A 1 80 ? -5.649 -3.906 27.388 1.00 45.34 80 THR A O 1
ATOM 616 N N . GLY A 1 81 ? -7.788 -4.112 28.020 1.00 47.44 81 GLY A N 1
ATOM 617 C CA . GLY A 1 81 ? -7.695 -3.198 29.141 1.00 47.44 81 GLY A CA 1
ATOM 618 C C . GLY A 1 81 ? -7.212 -4.019 30.327 1.00 47.44 81 GLY A C 1
ATOM 619 O O . GLY A 1 81 ? -7.972 -4.833 30.825 1.00 47.44 81 GLY A O 1
ATOM 620 N N . VAL A 1 82 ? -5.949 -3.860 30.713 1.00 45.28 82 VAL A N 1
ATOM 621 C CA . VAL A 1 82 ? -5.515 -3.782 32.112 1.00 45.28 82 VAL A CA 1
ATOM 62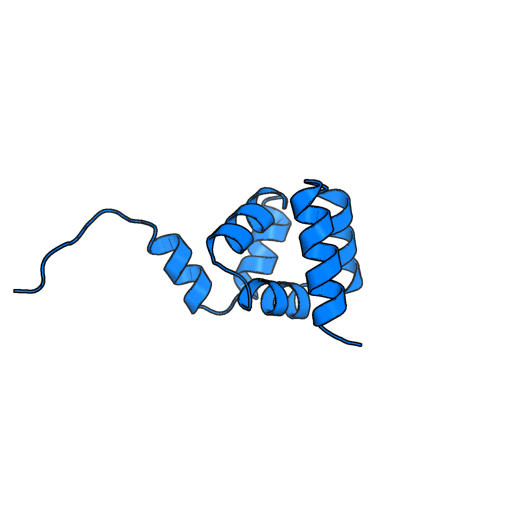2 C C . VAL A 1 82 ? -4.036 -3.387 32.117 1.00 45.28 82 VAL A C 1
ATOM 624 O O . VAL A 1 82 ? -3.176 -4.082 31.582 1.00 45.28 82 VAL A O 1
ATOM 627 N N . ARG A 1 83 ? -3.729 -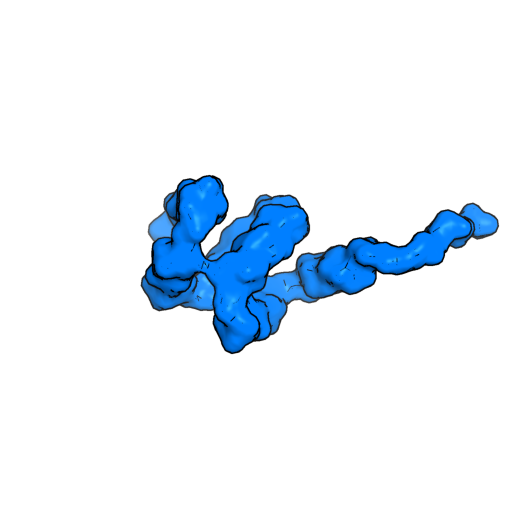2.241 32.715 1.00 41.56 83 ARG A N 1
ATOM 628 C CA . ARG A 1 83 ? -2.462 -2.065 33.419 1.00 41.56 83 ARG A CA 1
ATOM 629 C C . ARG A 1 83 ? -2.857 -1.757 34.853 1.00 41.56 83 ARG A C 1
ATOM 631 O O . ARG A 1 83 ? -3.404 -0.688 35.114 1.00 41.56 83 ARG A O 1
ATOM 638 N N . ALA A 1 84 ? -2.706 -2.778 35.693 1.00 50.09 84 ALA A N 1
ATOM 639 C CA . ALA A 1 84 ? -2.545 -2.626 37.130 1.00 50.09 84 ALA A CA 1
ATOM 640 C C . ALA A 1 84 ? -1.197 -1.948 37.419 1.00 50.09 84 ALA A C 1
ATOM 642 O O . ALA A 1 84 ? -0.301 -2.032 36.540 1.00 50.09 84 ALA A O 1
#

Sequence (84 aa):
MNQKHLSTCLRSALAERRPAAVRELLDHHGLVPFASALAAWSPRVVADALSLLPPVRRSAVLRHLPSALREDRLCVQPGTGVRA

pLDDT: mean 72.75, std 13.34,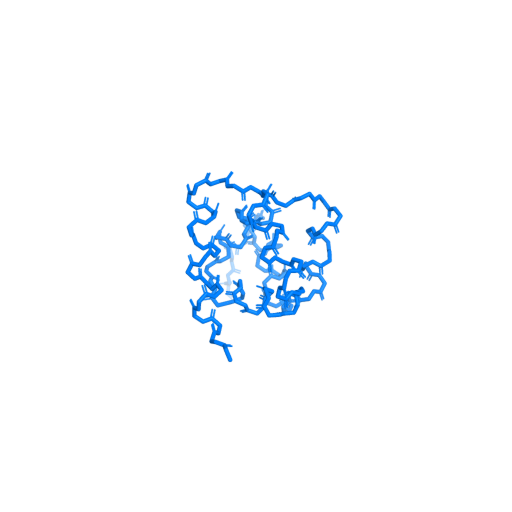 range [37.5, 86.56]